Protein AF-G5AIH1-F1 (afdb_monomer_lite)

Foldseek 3Di:
DVLVVVLVVCCVLVVLFWDDDDSVQSSVCSVVQKRKDAWTWTDQCSCVVVVDPKTFPTWTFGMKIWGGPVVQVPPDDIDIDTHDTGTDIDD

Secondary structure (DSSP, 8-state):
-HHHHHHHHHHHHHHHHEE---HHHHHHHHHHTEEEEEEEEEPTTTTGGGT-S-EEEEEEEEEEEEE--GGGTTTS--EEEEEEEEEEEE-

Structure (mmCIF, N/CA/C/O backbone):
data_AF-G5AIH1-F1
#
_entry.id   AF-G5AIH1-F1
#
loop_
_atom_site.group_PDB
_atom_site.id
_atom_site.type_symbol
_atom_site.label_atom_id
_atom_site.label_alt_id
_atom_site.label_comp_id
_atom_site.label_asym_id
_atom_site.label_entity_id
_atom_site.label_seq_id
_atom_site.pdbx_PDB_ins_code
_atom_site.Cartn_x
_atom_site.Cartn_y
_atom_site.Cartn_z
_atom_site.occupancy
_atom_site.B_iso_or_equiv
_atom_site.auth_seq_id
_atom_site.auth_comp_id
_atom_site.auth_asym_id
_atom_site.auth_atom_id
_atom_site.pdbx_PDB_model_num
ATOM 1 N N . MET A 1 1 ? 15.692 -11.758 -14.322 1.00 65.25 1 MET A N 1
ATOM 2 C CA . MET A 1 1 ? 15.964 -11.908 -12.872 1.00 65.25 1 MET A CA 1
ATOM 3 C C . MET A 1 1 ? 15.677 -10.631 -12.081 1.00 65.25 1 MET A C 1
ATOM 5 O O . MET A 1 1 ? 14.832 -10.701 -11.205 1.00 65.25 1 MET A O 1
ATOM 9 N N . ALA A 1 2 ? 16.262 -9.467 -12.406 1.00 73.06 2 ALA A N 1
ATOM 10 C CA . ALA A 1 2 ? 16.065 -8.222 -11.632 1.00 73.06 2 ALA A CA 1
ATOM 11 C C . ALA A 1 2 ? 14.592 -7.805 -11.421 1.00 73.06 2 ALA A C 1
ATOM 13 O O . ALA A 1 2 ? 14.205 -7.458 -10.310 1.00 73.06 2 ALA A O 1
ATOM 14 N N . LYS A 1 3 ? 13.748 -7.918 -12.458 1.00 74.44 3 LYS A N 1
ATOM 15 C CA . LYS A 1 3 ? 12.309 -7.604 -12.360 1.00 74.44 3 LYS A CA 1
ATOM 16 C C . LYS A 1 3 ? 11.575 -8.455 -11.317 1.00 74.44 3 LYS A C 1
ATOM 18 O O . LYS A 1 3 ? 10.753 -7.926 -10.583 1.00 74.44 3 LYS A O 1
ATOM 23 N N . ALA A 1 4 ? 11.904 -9.745 -11.223 1.00 79.38 4 ALA A N 1
ATOM 24 C CA . ALA A 1 4 ? 11.285 -10.657 -10.260 1.00 79.38 4 ALA A CA 1
ATOM 25 C C . ALA A 1 4 ? 11.707 -10.338 -8.818 1.00 79.38 4 ALA A C 1
ATOM 27 O O . ALA A 1 4 ? 10.888 -10.406 -7.910 1.00 79.38 4 ALA A O 1
ATOM 28 N N . ILE A 1 5 ? 12.962 -9.918 -8.619 1.00 82.69 5 ILE A N 1
ATOM 29 C CA . ILE A 1 5 ? 13.454 -9.471 -7.310 1.00 82.69 5 ILE A CA 1
ATOM 30 C C . ILE A 1 5 ? 12.712 -8.200 -6.882 1.00 82.69 5 ILE A C 1
ATOM 32 O O . ILE A 1 5 ? 12.152 -8.153 -5.792 1.00 82.69 5 ILE A O 1
ATOM 36 N N . ILE A 1 6 ? 12.633 -7.196 -7.760 1.00 79.94 6 ILE A N 1
ATOM 37 C CA . ILE A 1 6 ? 11.922 -5.938 -7.481 1.00 79.94 6 ILE A CA 1
ATOM 38 C C . ILE A 1 6 ? 10.443 -6.197 -7.176 1.00 79.94 6 ILE A C 1
ATOM 40 O O . ILE A 1 6 ? 9.917 -5.648 -6.212 1.00 79.94 6 ILE A O 1
ATOM 44 N N . LEU A 1 7 ? 9.801 -7.079 -7.946 1.00 79.50 7 LEU A N 1
ATOM 45 C CA . LEU A 1 7 ? 8.431 -7.513 -7.699 1.00 79.50 7 LEU A CA 1
ATOM 46 C C . LEU A 1 7 ? 8.273 -8.121 -6.302 1.00 79.50 7 LEU A C 1
ATOM 48 O O . LEU A 1 7 ? 7.406 -7.684 -5.556 1.00 79.50 7 LEU A O 1
ATOM 52 N N . SER A 1 8 ? 9.132 -9.075 -5.929 1.00 82.44 8 SER A N 1
ATOM 53 C CA . SER A 1 8 ? 9.058 -9.725 -4.615 1.00 82.44 8 SER A CA 1
ATOM 54 C C . SER A 1 8 ? 9.259 -8.745 -3.454 1.00 82.44 8 SER A C 1
ATOM 56 O O . SER A 1 8 ? 8.610 -8.868 -2.418 1.00 82.44 8 SER A O 1
ATOM 58 N N . ILE A 1 9 ? 10.105 -7.725 -3.639 1.00 84.44 9 ILE A N 1
ATOM 59 C CA . ILE A 1 9 ? 10.312 -6.667 -2.645 1.00 84.44 9 ILE A CA 1
ATOM 60 C C . ILE A 1 9 ? 9.064 -5.792 -2.538 1.00 84.44 9 ILE A C 1
ATOM 62 O O . ILE A 1 9 ? 8.603 -5.537 -1.431 1.00 84.44 9 ILE A O 1
ATOM 66 N N . LEU A 1 10 ? 8.499 -5.348 -3.663 1.00 81.38 10 LEU A N 1
ATOM 67 C CA . LEU A 1 10 ? 7.274 -4.543 -3.684 1.00 81.38 10 LEU A CA 1
ATOM 68 C C . LEU A 1 10 ? 6.092 -5.291 -3.075 1.00 81.38 10 LEU A C 1
ATOM 70 O O . LEU A 1 10 ? 5.359 -4.713 -2.281 1.00 81.38 10 LEU A O 1
ATOM 74 N N . GLU A 1 11 ? 5.936 -6.570 -3.400 1.00 82.00 11 GLU A N 1
ATOM 75 C CA . GLU A 1 11 ? 4.902 -7.427 -2.830 1.00 82.00 11 GLU A CA 1
ATOM 76 C C . GLU A 1 11 ? 5.071 -7.572 -1.315 1.00 82.00 11 GLU A C 1
ATOM 78 O O . GLU A 1 11 ? 4.107 -7.395 -0.573 1.00 82.00 11 GLU A O 1
ATOM 83 N N . ALA A 1 12 ? 6.298 -7.804 -0.839 1.00 84.69 12 ALA A N 1
ATOM 84 C CA . ALA A 1 12 ? 6.582 -7.878 0.589 1.00 84.69 12 ALA A CA 1
ATOM 85 C C . ALA A 1 12 ? 6.326 -6.539 1.299 1.00 84.69 12 ALA A C 1
ATOM 87 O O . ALA A 1 12 ? 5.712 -6.523 2.364 1.00 84.69 12 ALA A O 1
ATOM 88 N N . GLN A 1 13 ? 6.768 -5.419 0.714 1.00 83.62 13 GLN A N 1
ATOM 89 C CA . GLN A 1 13 ? 6.591 -4.082 1.286 1.00 83.62 13 GLN A CA 1
ATOM 90 C C . GLN A 1 13 ? 5.121 -3.673 1.314 1.00 83.62 13 GLN A C 1
ATOM 92 O O . GLN A 1 13 ? 4.599 -3.376 2.380 1.00 83.62 13 GLN A O 1
ATOM 97 N N . LEU A 1 14 ? 4.414 -3.725 0.184 1.00 81.44 14 LEU A N 1
ATOM 98 C CA . LEU A 1 14 ? 2.982 -3.421 0.135 1.00 81.44 14 LEU A CA 1
ATOM 99 C C . LEU A 1 14 ? 2.193 -4.392 1.025 1.00 81.44 14 LEU A C 1
ATOM 101 O O . LEU A 1 14 ? 1.297 -3.970 1.753 1.00 81.44 14 LEU A O 1
ATOM 105 N N . GLY A 1 15 ? 2.574 -5.671 1.044 1.00 82.62 15 GLY A N 1
ATOM 106 C CA . GLY A 1 15 ? 1.954 -6.709 1.863 1.00 82.62 15 GLY A CA 1
ATOM 107 C C . GLY A 1 15 ? 2.040 -6.464 3.367 1.00 82.62 15 GLY A C 1
ATOM 108 O O . GLY A 1 15 ? 1.205 -6.985 4.106 1.00 82.62 15 GLY A O 1
ATOM 109 N N . LYS A 1 16 ? 2.988 -5.657 3.850 1.00 82.06 16 LYS A N 1
ATOM 110 C CA . LYS A 1 16 ? 3.052 -5.240 5.261 1.00 82.06 16 LYS A CA 1
ATOM 111 C C . LYS A 1 16 ? 1.970 -4.221 5.614 1.00 82.06 16 LYS A C 1
ATOM 113 O O . LYS A 1 16 ? 1.416 -4.277 6.710 1.00 82.06 16 LYS A O 1
ATOM 118 N N . TYR A 1 17 ? 1.622 -3.340 4.676 1.00 80.25 17 TYR A N 1
ATOM 119 C CA . TYR A 1 17 ? 0.712 -2.223 4.934 1.00 80.25 17 TYR A CA 1
ATOM 120 C C . TYR A 1 17 ? -0.739 -2.515 4.553 1.00 80.25 17 TYR A C 1
ATOM 122 O O . TYR A 1 17 ? -1.652 -2.129 5.284 1.00 80.25 17 TYR A O 1
ATOM 130 N N . VAL A 1 18 ? -0.964 -3.217 3.442 1.00 81.62 18 VAL A N 1
ATOM 131 C CA . VAL A 1 18 ? -2.303 -3.447 2.892 1.00 81.62 18 VAL A CA 1
ATOM 132 C C . VAL A 1 18 ? -2.634 -4.933 2.746 1.00 81.62 18 VAL A C 1
ATOM 134 O O . VAL A 1 18 ? -1.777 -5.786 2.517 1.00 81.62 18 VAL A O 1
ATOM 137 N N . ALA A 1 19 ? -3.911 -5.253 2.915 1.00 79.12 19 ALA A N 1
ATOM 138 C CA . ALA A 1 19 ? -4.527 -6.538 2.635 1.00 79.12 19 ALA A CA 1
ATOM 139 C C . ALA A 1 19 ? -5.353 -6.437 1.340 1.00 79.12 19 ALA A C 1
ATOM 141 O O . ALA A 1 19 ? -5.896 -5.377 1.028 1.00 79.12 19 ALA A O 1
ATOM 142 N N . GLY A 1 20 ? -5.436 -7.5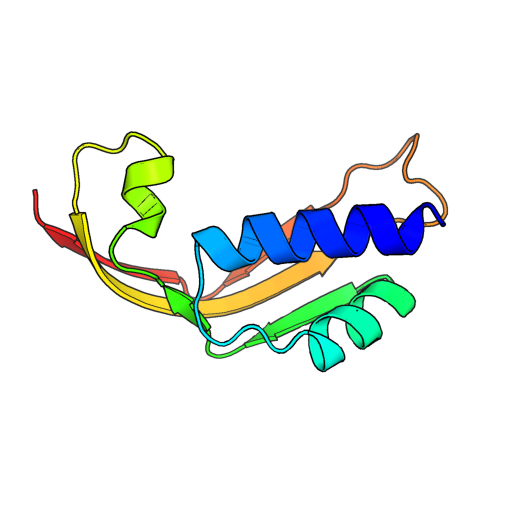39 0.589 1.00 73.19 20 GLY A N 1
ATOM 143 C CA . GLY A 1 20 ? -6.116 -7.584 -0.716 1.00 73.19 20 GLY A CA 1
ATOM 144 C C . GLY A 1 20 ? -5.186 -7.497 -1.932 1.00 73.19 20 GLY A C 1
ATOM 145 O O . GLY A 1 20 ? -5.660 -7.456 -3.063 1.00 73.19 20 GLY A O 1
ATOM 146 N N . LEU A 1 21 ? -3.865 -7.513 -1.727 1.00 73.56 21 LEU A N 1
ATOM 147 C CA . LEU A 1 21 ? -2.899 -7.665 -2.816 1.00 73.56 21 LEU A CA 1
ATOM 148 C C . LEU A 1 21 ? -3.070 -9.033 -3.474 1.00 73.56 21 LEU A C 1
ATOM 150 O O . LEU A 1 21 ? -2.905 -10.065 -2.824 1.00 73.56 21 LEU A O 1
ATOM 154 N N . ARG A 1 22 ? -3.361 -9.037 -4.774 1.00 71.25 22 ARG A N 1
ATOM 155 C CA . ARG A 1 22 ? -3.284 -10.244 -5.592 1.00 71.25 22 ARG A CA 1
ATOM 156 C C . ARG A 1 22 ? -1.990 -10.230 -6.395 1.00 71.25 22 ARG A C 1
ATOM 158 O O . ARG A 1 22 ? -1.765 -9.315 -7.191 1.00 71.25 22 ARG A O 1
ATOM 165 N N . SER A 1 23 ? -1.156 -11.248 -6.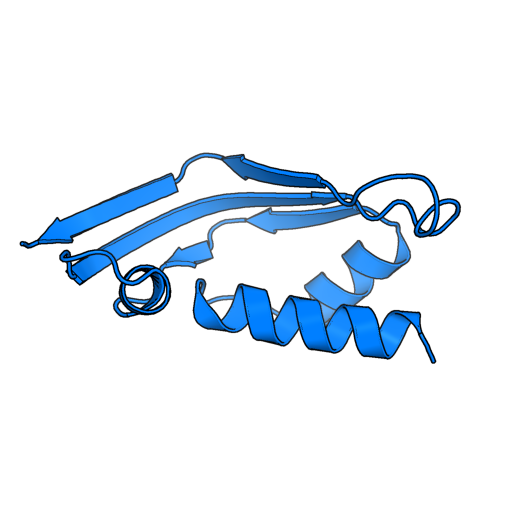200 1.00 69.69 23 SER A N 1
ATOM 166 C CA . SER A 1 23 ? 0.164 -11.355 -6.832 1.00 69.69 23 SER A CA 1
ATOM 167 C C . SER A 1 23 ? 0.082 -11.315 -8.361 1.00 69.69 23 SER A C 1
ATOM 169 O O . SER A 1 23 ? 0.928 -10.708 -9.005 1.00 69.69 23 SER A O 1
ATOM 171 N N . ASP A 1 24 ? -0.970 -11.879 -8.958 1.00 72.75 24 ASP A N 1
ATOM 172 C CA . ASP A 1 24 ? -1.186 -11.872 -10.409 1.00 72.75 24 ASP A CA 1
ATOM 173 C C . ASP A 1 24 ? -1.388 -10.460 -10.987 1.00 72.75 24 ASP A C 1
ATOM 175 O O . ASP A 1 24 ? -0.811 -10.111 -12.016 1.00 72.75 24 ASP A O 1
ATOM 179 N N . SER A 1 25 ? -2.145 -9.621 -10.285 1.00 70.00 25 SER A N 1
ATOM 180 C CA . SER A 1 25 ? -2.433 -8.235 -10.661 1.00 70.00 25 SER A CA 1
ATOM 181 C C . SER A 1 25 ? -1.193 -7.358 -10.470 1.00 70.0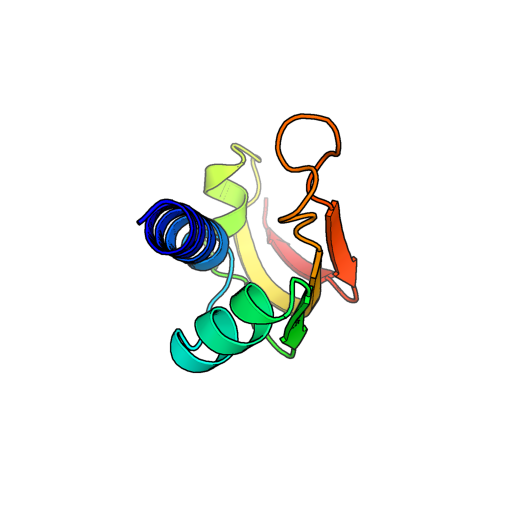0 25 SER A C 1
ATOM 183 O O . SER A 1 25 ? -0.908 -6.487 -11.294 1.00 70.00 25 SER A O 1
ATOM 185 N N . LEU A 1 26 ? -0.404 -7.657 -9.429 1.00 74.44 26 LEU A N 1
ATOM 186 C CA . LEU A 1 26 ? 0.895 -7.034 -9.185 1.00 74.44 26 LEU A CA 1
ATOM 187 C C . LEU A 1 26 ? 1.877 -7.305 -10.324 1.00 74.44 26 LEU A C 1
ATOM 189 O O . LEU A 1 26 ? 2.495 -6.382 -10.851 1.00 74.44 26 LEU A O 1
ATOM 193 N N . VAL A 1 27 ? 1.993 -8.578 -10.711 1.00 67.94 27 VAL A N 1
ATOM 194 C CA . VAL A 1 27 ? 2.865 -9.041 -11.792 1.00 67.94 27 VAL A CA 1
ATOM 195 C C . VAL A 1 27 ? 2.513 -8.291 -13.075 1.00 67.94 27 VAL A C 1
ATOM 197 O O . VAL A 1 27 ? 3.389 -7.655 -13.656 1.00 67.94 27 VAL A O 1
ATOM 200 N N . VAL A 1 28 ? 1.240 -8.304 -13.487 1.00 69.38 28 VAL A N 1
ATOM 201 C CA . VAL A 1 28 ? 0.783 -7.674 -14.739 1.00 69.38 28 VAL A CA 1
ATOM 202 C C . VAL A 1 28 ? 1.078 -6.167 -14.772 1.00 69.38 28 VAL A C 1
ATOM 204 O O . VAL A 1 28 ? 1.651 -5.699 -15.756 1.00 69.38 28 VAL A O 1
ATOM 207 N N . GLY A 1 29 ? 0.774 -5.424 -13.701 1.00 73.44 29 GLY A N 1
ATOM 208 C CA . GLY A 1 29 ? 1.051 -3.981 -13.625 1.00 73.44 29 GLY A CA 1
ATOM 209 C C . GLY A 1 29 ? 2.545 -3.640 -13.553 1.00 73.44 29 GLY A C 1
ATOM 210 O O . GLY A 1 29 ? 3.012 -2.652 -14.119 1.00 73.44 29 GLY A O 1
ATOM 211 N N . LEU A 1 30 ? 3.362 -4.490 -12.925 1.00 74.88 30 LEU A N 1
ATOM 212 C CA . LEU A 1 30 ? 4.806 -4.276 -12.951 1.00 74.88 30 LEU A CA 1
ATOM 213 C C . LEU A 1 30 ? 5.386 -4.456 -14.352 1.00 74.88 30 LEU A C 1
ATOM 215 O O . LEU A 1 30 ? 6.276 -3.697 -14.718 1.00 74.88 30 LEU A O 1
ATOM 219 N N . TRP A 1 31 ? 4.917 -5.407 -15.163 1.00 74.88 31 TRP A N 1
ATOM 220 C CA . TRP A 1 31 ? 5.479 -5.602 -16.507 1.00 74.88 31 TRP A CA 1
ATOM 221 C C . TRP A 1 31 ? 5.226 -4.421 -17.449 1.00 74.88 31 TRP A C 1
ATOM 223 O O . TRP A 1 31 ? 6.095 -4.138 -18.278 1.00 74.88 31 TRP A O 1
ATOM 233 N N . SER A 1 32 ? 4.103 -3.713 -17.293 1.00 75.88 32 SER A N 1
ATOM 234 C CA . SER A 1 32 ? 3.785 -2.488 -18.042 1.00 75.88 32 SER A CA 1
ATOM 235 C C . SER A 1 32 ? 4.528 -1.247 -17.526 1.00 75.88 32 SER A C 1
ATOM 237 O O . SER A 1 32 ? 4.626 -0.261 -18.251 1.00 75.88 32 SER A O 1
ATOM 239 N N . GLY A 1 33 ? 5.089 -1.294 -16.310 1.00 79.19 33 GLY A N 1
ATOM 240 C CA . GLY A 1 33 ? 5.756 -0.154 -15.665 1.00 79.19 33 GLY A CA 1
ATOM 241 C C . GLY A 1 33 ? 4.819 0.749 -14.861 1.00 79.19 33 GLY A C 1
ATOM 242 O O . GLY A 1 33 ? 5.288 1.686 -14.215 1.00 79.19 33 GLY A O 1
ATOM 243 N N . GLU A 1 34 ? 3.524 0.442 -14.843 1.00 82.94 34 GLU A N 1
ATOM 244 C CA . GLU A 1 34 ? 2.531 1.117 -14.015 1.00 82.94 34 GLU A CA 1
ATOM 245 C C . GLU A 1 34 ? 1.623 0.075 -13.359 1.00 82.94 34 GLU A C 1
ATOM 247 O O . GLU A 1 34 ? 0.892 -0.656 -14.028 1.00 82.94 34 GLU A O 1
ATOM 252 N N . LEU A 1 35 ? 1.685 0.014 -12.031 1.00 83.19 35 LEU A N 1
ATOM 253 C CA . LEU A 1 35 ? 0.838 -0.827 -11.204 1.00 83.19 35 LEU A CA 1
ATOM 254 C C . LEU A 1 35 ? -0.219 0.043 -10.537 1.00 83.19 35 LEU A C 1
ATOM 256 O O . LEU A 1 35 ? 0.107 0.976 -9.808 1.00 83.19 35 LEU A O 1
ATOM 260 N N . GLU A 1 36 ? -1.475 -0.326 -10.727 1.00 84.50 36 GLU A N 1
ATOM 261 C CA . GLU A 1 36 ? -2.597 0.293 -10.048 1.00 84.50 36 GLU A CA 1
ATOM 262 C C . GLU A 1 36 ? -3.341 -0.746 -9.214 1.00 84.50 36 GLU A C 1
ATOM 264 O O . GLU A 1 36 ? -3.781 -1.778 -9.719 1.00 84.50 36 GLU A O 1
ATOM 269 N N . LEU A 1 37 ? -3.487 -0.457 -7.927 1.00 83.75 37 LEU A N 1
ATOM 270 C CA . LEU A 1 37 ? -4.251 -1.254 -6.980 1.00 83.75 37 LEU A CA 1
ATOM 271 C C . LEU A 1 37 ? -5.399 -0.409 -6.447 1.00 83.75 37 LEU A C 1
ATOM 273 O O . LEU A 1 37 ? -5.220 0.782 -6.195 1.00 83.75 37 LEU A O 1
ATOM 277 N N . ARG A 1 38 ? -6.566 -1.020 -6.266 1.00 84.50 38 ARG A N 1
ATOM 278 C CA . ARG A 1 38 ? -7.774 -0.350 -5.778 1.00 84.50 38 ARG A CA 1
ATOM 279 C C . ARG A 1 38 ? -8.387 -1.113 -4.618 1.00 84.50 38 ARG A C 1
ATOM 281 O O . ARG A 1 38 ? -8.131 -2.308 -4.477 1.00 84.50 38 ARG A O 1
ATOM 288 N N . ASP A 1 39 ? -9.182 -0.401 -3.826 1.00 82.62 39 ASP A N 1
ATOM 289 C CA . ASP A 1 39 ? -10.014 -0.966 -2.759 1.00 82.62 39 ASP A CA 1
ATOM 290 C C . ASP A 1 39 ? -9.209 -1.824 -1.770 1.00 82.62 39 ASP A C 1
ATOM 292 O O . ASP A 1 39 ? -9.581 -2.941 -1.407 1.00 82.62 39 ASP A O 1
ATOM 296 N N . LEU A 1 40 ? -8.058 -1.301 -1.345 1.00 84.31 40 LEU A N 1
ATOM 297 C CA . LEU A 1 40 ? -7.158 -2.002 -0.438 1.00 84.31 40 LEU A CA 1
ATOM 298 C C . LEU A 1 40 ? -7.556 -1.741 1.013 1.00 84.31 40 LEU A C 1
ATOM 300 O O . LEU A 1 40 ? -7.883 -0.619 1.391 1.00 84.31 40 LEU A O 1
ATOM 304 N N . SER A 1 41 ? -7.469 -2.764 1.859 1.00 83.75 41 SER A N 1
ATOM 305 C CA . SER A 1 41 ? -7.696 -2.604 3.298 1.00 83.75 41 SER A CA 1
ATOM 306 C C . SER A 1 41 ? -6.364 -2.380 4.001 1.00 83.75 41 SER A C 1
ATOM 308 O O . SER A 1 41 ? -5.436 -3.162 3.817 1.00 83.75 41 SER A O 1
ATOM 310 N N . LEU A 1 42 ? -6.252 -1.354 4.843 1.00 83.25 42 LEU A N 1
ATOM 311 C CA . LEU A 1 42 ? -5.077 -1.177 5.699 1.00 83.25 42 LEU A CA 1
ATOM 312 C C . LEU A 1 42 ? -5.055 -2.257 6.776 1.00 83.25 42 LEU A C 1
ATOM 314 O O . LEU A 1 42 ? -6.082 -2.595 7.367 1.00 83.25 42 LEU A O 1
ATOM 318 N N . LYS A 1 43 ? -3.869 -2.800 7.047 1.00 82.25 43 LYS A N 1
ATOM 319 C CA . LYS A 1 43 ? -3.685 -3.746 8.147 1.00 82.25 43 LYS A CA 1
ATOM 320 C C . LYS A 1 43 ? -3.651 -2.990 9.483 1.00 82.25 43 LYS A C 1
ATOM 322 O O . LYS A 1 43 ? -3.021 -1.937 9.545 1.00 82.25 43 LYS A O 1
ATOM 327 N N . PRO A 1 44 ? -4.218 -3.528 10.576 1.00 72.31 44 PRO A N 1
ATOM 328 C CA . PRO A 1 44 ? -4.243 -2.844 11.878 1.00 72.31 44 PRO A CA 1
ATOM 329 C C . PRO A 1 44 ? -2.854 -2.466 12.429 1.00 72.31 44 PRO A C 1
ATOM 331 O O . PRO A 1 44 ? -2.680 -1.454 13.099 1.00 72.31 44 PRO A O 1
ATOM 334 N N . HIS A 1 45 ? -1.832 -3.256 12.090 1.00 69.50 45 HIS A N 1
ATOM 335 C CA . HIS A 1 45 ? -0.448 -3.057 12.537 1.00 69.50 45 HIS A CA 1
ATOM 336 C C . HIS A 1 45 ? 0.429 -2.326 11.503 1.00 69.50 45 HIS A C 1
ATOM 338 O O . HIS A 1 45 ? 1.636 -2.210 11.688 1.00 69.50 45 HIS A O 1
ATOM 344 N N . SER A 1 46 ? -0.156 -1.832 10.407 1.00 71.69 46 SER A N 1
ATOM 345 C CA . SER A 1 46 ? 0.592 -1.219 9.299 1.00 71.69 46 SER A CA 1
ATOM 346 C C . SER A 1 46 ? 1.332 0.061 9.707 1.00 71.69 46 SER A C 1
ATOM 348 O O . SER A 1 46 ? 2.495 0.235 9.355 1.00 71.69 46 SER A O 1
ATOM 350 N N . LEU A 1 47 ? 0.701 0.934 10.501 1.00 69.88 47 LEU A N 1
ATOM 351 C CA . LEU A 1 47 ? 1.334 2.163 11.006 1.00 69.88 47 LEU A CA 1
ATOM 352 C C . LEU A 1 47 ? 2.283 1.914 12.188 1.00 69.88 47 LEU A C 1
ATOM 354 O O . LEU A 1 47 ? 3.158 2.739 12.442 1.00 69.88 47 LEU A O 1
ATOM 358 N N . ALA A 1 48 ? 2.168 0.771 12.870 1.00 68.50 48 ALA A N 1
ATOM 359 C CA . ALA A 1 48 ? 3.106 0.394 13.925 1.00 68.50 48 ALA A CA 1
ATOM 360 C C . ALA A 1 48 ? 4.507 0.101 13.353 1.00 68.50 48 ALA A C 1
ATOM 362 O O . ALA A 1 48 ? 5.505 0.439 13.987 1.00 68.50 48 ALA A O 1
ATOM 363 N N . GLU A 1 49 ? 4.605 -0.430 12.122 1.00 68.69 49 GLU A N 1
ATOM 364 C CA . GLU A 1 49 ? 5.897 -0.542 11.418 1.00 68.69 49 GLU A CA 1
ATOM 365 C C . GLU A 1 49 ? 6.540 0.831 11.139 1.00 68.69 49 GLU A C 1
ATOM 367 O O . GLU A 1 49 ? 7.758 0.911 10.998 1.00 68.69 49 GLU A O 1
ATOM 372 N N . LEU A 1 50 ? 5.755 1.916 11.106 1.00 70.94 50 LEU A N 1
ATOM 373 C CA . LEU A 1 50 ? 6.256 3.288 10.955 1.00 70.94 50 LEU A CA 1
ATOM 374 C C . LEU A 1 50 ? 6.647 3.938 12.295 1.00 70.94 50 LEU A C 1
ATOM 376 O O . LEU A 1 50 ? 6.959 5.126 12.316 1.00 70.94 50 LEU A O 1
ATOM 380 N N . GLN A 1 51 ? 6.635 3.181 13.401 1.00 70.38 51 GLN A N 1
ATOM 381 C CA . GLN A 1 51 ? 6.946 3.655 14.760 1.00 70.38 51 GLN A CA 1
ATOM 382 C C . GLN A 1 51 ? 6.072 4.832 15.223 1.00 70.38 51 GLN A C 1
ATOM 384 O O . GLN A 1 51 ? 6.480 5.637 16.062 1.00 70.38 51 GLN A O 1
ATOM 389 N N . LEU A 1 52 ? 4.857 4.940 14.687 1.00 72.81 52 LEU A N 1
ATOM 390 C CA . LEU A 1 52 ? 3.904 5.951 15.124 1.00 72.81 52 LEU A CA 1
ATOM 391 C C . LEU A 1 52 ? 3.221 5.478 16.422 1.00 72.81 52 LEU A C 1
ATOM 393 O O . LEU A 1 52 ? 2.820 4.314 16.492 1.00 72.81 52 LEU A O 1
ATOM 397 N N . PRO A 1 53 ? 3.057 6.342 17.445 1.00 71.81 53 PRO A N 1
ATOM 398 C CA . PRO A 1 53 ? 2.413 5.997 18.716 1.00 71.81 53 PRO A CA 1
ATOM 399 C C . PRO A 1 53 ? 0.882 6.004 18.577 1.00 71.81 53 PRO A C 1
ATOM 401 O O . PRO A 1 53 ? 0.190 6.687 19.322 1.00 71.81 53 PRO A O 1
ATOM 404 N N . VAL A 1 54 ? 0.367 5.330 17.549 1.00 73.25 54 VAL A N 1
ATOM 405 C CA . VAL A 1 54 ? -1.063 5.189 17.267 1.00 73.25 54 VAL A CA 1
ATOM 406 C C . VAL A 1 54 ? -1.325 3.813 16.662 1.00 73.25 54 VAL A C 1
ATOM 408 O O . VAL A 1 54 ? -0.579 3.346 15.796 1.00 73.25 54 VAL A O 1
ATOM 411 N N . ALA A 1 55 ? -2.403 3.162 17.087 1.00 71.88 55 ALA A N 1
ATOM 412 C CA . ALA A 1 55 ? -2.841 1.891 16.521 1.00 71.88 55 ALA A CA 1
ATOM 413 C C . ALA A 1 55 ? -3.948 2.123 15.484 1.00 71.88 55 ALA A C 1
ATOM 415 O O . ALA A 1 55 ? -4.906 2.852 15.741 1.00 71.88 55 ALA A O 1
ATOM 416 N N . VAL A 1 56 ? -3.856 1.486 14.310 1.00 73.94 56 VAL A N 1
ATOM 417 C CA . VAL A 1 56 ? -4.942 1.523 13.316 1.00 73.94 56 VAL A CA 1
ATOM 418 C C . VAL A 1 56 ? -5.998 0.509 13.724 1.00 73.94 56 VAL A C 1
ATOM 420 O O . VAL A 1 56 ? -5.748 -0.692 13.709 1.00 73.94 56 VAL A O 1
ATOM 423 N N . THR A 1 57 ? -7.200 0.967 14.060 1.00 76.81 57 THR A N 1
ATOM 424 C CA . THR A 1 57 ? -8.329 0.067 14.331 1.00 76.81 57 THR A CA 1
ATOM 425 C C . THR A 1 57 ? -8.954 -0.429 13.029 1.00 76.81 57 THR A C 1
ATOM 427 O O . THR A 1 57 ? -9.309 -1.598 12.909 1.00 76.81 57 THR A O 1
ATOM 430 N N . SER A 1 58 ? -9.079 0.455 12.039 1.00 78.19 58 SER A N 1
ATOM 431 C CA . SER A 1 58 ? -9.624 0.144 10.716 1.00 78.19 58 SER A CA 1
ATOM 432 C C . SER A 1 58 ? -9.135 1.170 9.701 1.00 78.19 58 SER A C 1
ATOM 434 O O . SER A 1 58 ? -8.938 2.333 10.045 1.00 78.19 58 SER A O 1
ATOM 436 N N . GLY A 1 59 ? -8.946 0.772 8.447 1.00 83.00 59 GLY A N 1
ATOM 437 C CA . GLY A 1 59 ? -8.613 1.713 7.389 1.00 83.00 59 GLY A CA 1
ATOM 438 C C . GLY A 1 59 ? -8.722 1.108 6.000 1.00 83.00 59 GLY A C 1
ATOM 439 O O . GLY A 1 59 ? -8.641 -0.109 5.822 1.00 83.00 59 GLY A O 1
ATOM 440 N N . SER A 1 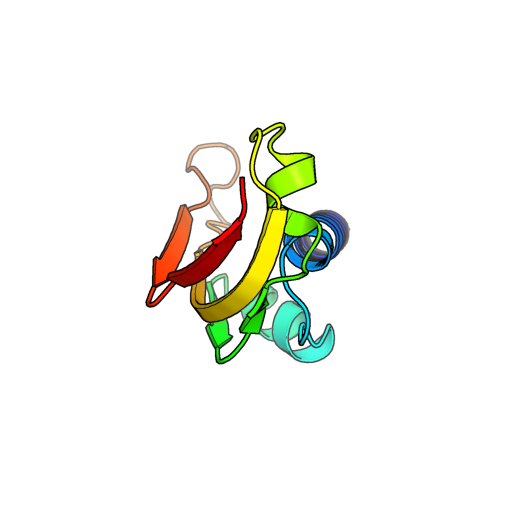60 ? -8.878 1.972 5.010 1.00 85.75 60 SER A N 1
ATOM 441 C CA . SER A 1 60 ? -8.918 1.620 3.598 1.00 85.75 60 SER A CA 1
ATOM 442 C C . SER A 1 60 ? -8.082 2.593 2.776 1.00 85.75 60 SER A C 1
ATOM 444 O O . SER A 1 60 ? -7.850 3.739 3.156 1.00 85.75 60 SER A O 1
ATOM 446 N N . VAL A 1 61 ? -7.598 2.116 1.638 1.00 86.75 61 VAL A N 1
ATOM 447 C CA . VAL A 1 61 ? -6.911 2.913 0.631 1.00 86.75 61 VAL A CA 1
ATOM 448 C C . VAL A 1 61 ? -7.670 2.727 -0.667 1.00 86.75 61 VAL A C 1
ATOM 450 O O . VAL A 1 61 ? -7.725 1.621 -1.207 1.00 86.75 61 VAL A O 1
ATOM 453 N N . GLY A 1 62 ? -8.261 3.814 -1.158 1.00 85.44 62 GLY A N 1
ATOM 454 C CA . GLY A 1 62 ? -9.030 3.799 -2.397 1.00 85.44 62 GLY A CA 1
ATOM 455 C C . GLY A 1 62 ? -8.181 3.371 -3.591 1.00 85.44 62 GLY A C 1
ATOM 456 O O . GLY A 1 62 ? -8.592 2.496 -4.352 1.00 85.44 62 GLY A O 1
ATOM 457 N N . ARG A 1 63 ? -6.981 3.947 -3.742 1.00 87.25 63 ARG A N 1
ATOM 458 C CA . ARG A 1 63 ? -6.080 3.639 -4.858 1.00 87.25 63 ARG A CA 1
ATOM 459 C C . ARG A 1 63 ? -4.605 3.792 -4.490 1.00 87.25 63 ARG A C 1
ATOM 461 O O . ARG A 1 63 ? -4.208 4.747 -3.827 1.00 87.25 63 ARG A O 1
ATOM 468 N N . VAL A 1 64 ? -3.785 2.863 -4.974 1.00 86.81 64 VAL A N 1
ATOM 469 C CA . VAL A 1 64 ? -2.318 2.915 -4.927 1.00 86.81 64 VAL A CA 1
ATOM 470 C C . VAL A 1 64 ? -1.791 2.815 -6.348 1.00 86.81 64 VAL A C 1
ATOM 472 O O . VAL A 1 64 ? -2.013 1.811 -7.021 1.00 86.81 64 VAL A O 1
ATOM 475 N N . LEU A 1 65 ? -1.085 3.847 -6.797 1.00 86.31 65 LEU A N 1
ATOM 476 C CA . LEU A 1 65 ? -0.441 3.900 -8.101 1.00 86.31 65 LEU A CA 1
ATOM 477 C C . LEU A 1 65 ? 1.074 3.842 -7.920 1.00 86.31 65 LEU A C 1
ATOM 479 O O . LEU A 1 65 ? 1.660 4.700 -7.267 1.00 86.31 65 LEU A O 1
ATOM 483 N N . VAL A 1 66 ? 1.718 2.846 -8.512 1.00 86.12 66 VAL A N 1
ATOM 484 C CA . VAL A 1 66 ? 3.172 2.676 -8.492 1.00 86.12 66 VAL A CA 1
ATOM 485 C C . VAL A 1 66 ? 3.691 2.784 -9.917 1.00 86.12 66 VAL A C 1
ATOM 487 O O . VAL A 1 66 ? 3.326 1.992 -10.783 1.00 86.12 66 VAL A O 1
ATOM 490 N N . ARG A 1 67 ? 4.571 3.754 -10.160 1.00 85.94 67 ARG A N 1
ATOM 491 C CA . ARG A 1 67 ? 5.218 3.987 -11.454 1.00 85.94 67 ARG A CA 1
ATOM 492 C C . ARG A 1 67 ? 6.687 3.616 -11.378 1.00 85.94 67 ARG A C 1
ATOM 494 O O . ARG A 1 67 ? 7.460 4.228 -10.638 1.00 85.94 67 ARG A O 1
ATOM 501 N N . LEU A 1 68 ? 7.057 2.614 -12.166 1.00 84.75 68 LEU A N 1
ATOM 502 C CA . LEU A 1 68 ? 8.401 2.060 -12.238 1.00 84.75 68 LEU A CA 1
ATOM 503 C C . LEU A 1 68 ? 9.053 2.454 -13.563 1.00 84.75 68 LEU A C 1
ATOM 505 O O . LEU A 1 68 ? 8.685 1.925 -14.616 1.00 84.75 68 LEU A O 1
ATOM 509 N N . PRO A 1 69 ? 10.067 3.331 -13.538 1.00 81.94 69 PRO A N 1
ATOM 510 C CA . PRO A 1 69 ? 10.786 3.707 -14.743 1.00 81.94 69 PRO A CA 1
ATOM 511 C C . PRO A 1 69 ? 11.798 2.612 -15.113 1.00 81.94 69 PRO A C 1
ATOM 513 O O . PRO A 1 69 ? 12.998 2.814 -14.971 1.00 81.94 69 PRO A O 1
ATOM 516 N N . TRP A 1 70 ? 11.346 1.445 -15.600 1.00 80.62 70 TRP A N 1
ATOM 517 C CA . TRP A 1 70 ? 12.217 0.297 -15.934 1.00 80.62 70 TRP A CA 1
ATOM 518 C C . TRP A 1 70 ? 13.442 0.670 -16.771 1.00 80.62 70 TRP A C 1
ATOM 520 O O . TRP A 1 70 ? 14.527 0.136 -16.555 1.00 80.62 70 TRP A O 1
ATOM 530 N N . ASN A 1 71 ? 13.255 1.602 -17.705 1.00 78.75 71 ASN A N 1
ATOM 531 C CA . ASN A 1 71 ? 14.281 2.044 -18.646 1.00 78.75 71 ASN A CA 1
ATOM 532 C C . ASN A 1 71 ? 15.297 3.013 -18.019 1.00 78.75 71 ASN A C 1
ATOM 534 O O . ASN A 1 71 ? 16.311 3.313 -18.639 1.00 78.75 71 ASN A O 1
ATOM 538 N N . GLN A 1 72 ? 15.017 3.530 -16.821 1.00 80.25 72 GLN A N 1
ATOM 539 C CA . GLN A 1 72 ? 15.789 4.576 -16.153 1.00 80.25 72 GLN A CA 1
ATOM 540 C C . GLN A 1 72 ? 15.920 4.336 -14.641 1.00 80.25 72 GLN A C 1
ATOM 542 O O . GLN A 1 72 ? 16.159 5.279 -13.903 1.00 80.25 72 GLN A O 1
ATOM 547 N N . LEU A 1 73 ? 15.823 3.096 -14.147 1.00 74.62 73 LEU A N 1
ATOM 548 C CA . LEU A 1 73 ? 15.895 2.806 -12.702 1.00 74.62 73 LEU A CA 1
ATOM 549 C C . LEU A 1 73 ? 17.176 3.326 -12.013 1.00 74.62 73 LEU A C 1
ATOM 551 O O . LEU A 1 73 ? 17.176 3.511 -10.802 1.00 74.62 73 LEU A O 1
ATOM 555 N N . GLY A 1 74 ? 18.261 3.548 -12.765 1.00 74.81 74 GLY A N 1
ATOM 556 C CA . GLY A 1 74 ? 19.507 4.128 -12.249 1.00 74.81 74 GLY A CA 1
ATOM 557 C C . GLY A 1 74 ? 19.562 5.662 -12.246 1.00 74.81 74 GLY A C 1
ATOM 558 O O . GLY A 1 74 ? 20.440 6.224 -11.602 1.00 74.81 74 GLY A O 1
ATOM 559 N N . SER A 1 75 ? 18.657 6.342 -12.957 1.00 80.19 75 SER A N 1
ATOM 560 C CA . SER A 1 75 ? 18.657 7.806 -13.126 1.00 80.19 75 SER A CA 1
ATOM 561 C C . SER A 1 75 ? 17.336 8.479 -12.743 1.00 80.19 75 SER A C 1
ATOM 563 O O . SER A 1 75 ? 17.313 9.685 -12.523 1.00 80.19 75 SER A O 1
ATOM 565 N N . ALA A 1 76 ? 16.241 7.723 -12.670 1.00 79.12 76 ALA A N 1
ATOM 566 C CA . ALA A 1 76 ? 14.898 8.191 -12.364 1.00 79.12 76 ALA A CA 1
ATOM 567 C C . ALA A 1 76 ? 14.332 7.436 -11.154 1.00 79.12 76 ALA A C 1
ATOM 569 O O . ALA A 1 76 ? 14.390 6.207 -11.078 1.00 79.12 76 ALA A O 1
ATOM 570 N N . SER A 1 77 ? 13.752 8.187 -10.220 1.00 79.81 77 SER A N 1
ATOM 571 C CA . SER A 1 77 ? 13.133 7.638 -9.015 1.00 79.81 77 SER A CA 1
ATOM 572 C C . SER A 1 77 ? 11.808 6.942 -9.326 1.00 79.81 77 SER A C 1
ATOM 574 O O . SER A 1 77 ? 11.026 7.392 -10.163 1.00 79.81 77 SER A O 1
ATOM 576 N N . MET A 1 78 ? 11.527 5.863 -8.599 1.00 83.31 78 MET A N 1
ATOM 577 C CA . MET A 1 78 ? 10.192 5.270 -8.547 1.00 83.31 78 MET A CA 1
ATOM 578 C C . MET A 1 78 ? 9.223 6.241 -7.860 1.00 83.31 78 MET A C 1
ATOM 580 O O . MET A 1 78 ? 9.575 6.852 -6.850 1.00 83.31 78 MET A O 1
ATOM 584 N N . ALA A 1 79 ? 8.001 6.352 -8.380 1.00 84.19 79 ALA A N 1
ATOM 585 C CA . ALA A 1 79 ? 6.949 7.168 -7.779 1.00 84.19 79 ALA A CA 1
ATOM 586 C C . ALA A 1 79 ? 5.811 6.279 -7.270 1.00 84.19 79 ALA A C 1
ATOM 588 O O . ALA A 1 79 ? 5.326 5.410 -7.995 1.00 84.19 79 ALA A O 1
ATOM 589 N N . ILE A 1 80 ? 5.386 6.509 -6.026 1.00 85.62 80 ILE A N 1
ATOM 590 C CA . ILE A 1 80 ? 4.235 5.846 -5.410 1.00 85.62 80 ILE A CA 1
ATOM 591 C C . ILE A 1 80 ? 3.237 6.929 -5.009 1.00 85.62 80 ILE A C 1
ATOM 593 O O . ILE A 1 80 ? 3.588 7.869 -4.297 1.00 85.62 80 ILE A O 1
ATOM 597 N N . THR A 1 81 ? 1.998 6.799 -5.465 1.00 86.62 81 THR A N 1
ATOM 598 C CA . THR A 1 81 ? 0.901 7.720 -5.172 1.00 86.62 81 THR A CA 1
ATOM 599 C C . THR A 1 81 ? -0.212 6.958 -4.468 1.00 86.62 81 THR A C 1
ATOM 601 O O . THR A 1 81 ? -0.646 5.905 -4.929 1.00 86.62 81 THR A O 1
ATOM 604 N N . LEU A 1 82 ? -0.656 7.494 -3.336 1.00 87.19 82 LEU A N 1
ATOM 605 C CA . LEU A 1 82 ? -1.744 6.958 -2.527 1.00 87.19 82 LEU A CA 1
ATOM 606 C C . LEU A 1 82 ? -2.916 7.937 -2.616 1.00 87.19 82 LEU A C 1
ATOM 608 O O . LEU A 1 82 ? -2.749 9.120 -2.326 1.00 87.19 82 LEU A O 1
ATOM 612 N N . GLU A 1 83 ? -4.091 7.456 -3.003 1.00 88.31 83 GLU A N 1
ATOM 613 C CA . GLU A 1 83 ? -5.309 8.258 -3.129 1.00 88.31 83 GLU A CA 1
ATOM 614 C C . GLU A 1 83 ? -6.431 7.645 -2.281 1.00 88.31 83 GLU A C 1
ATOM 616 O O . GLU A 1 83 ? -6.629 6.428 -2.258 1.00 88.31 83 GLU A O 1
ATOM 621 N N . GLY A 1 84 ? -7.177 8.501 -1.576 1.00 87.62 84 GLY A N 1
ATOM 622 C CA . GLY A 1 84 ? -8.302 8.070 -0.742 1.00 87.62 84 GLY A CA 1
ATOM 623 C C . GLY A 1 84 ? -7.878 7.202 0.445 1.00 87.62 84 GLY A C 1
ATOM 624 O O . GLY A 1 84 ? -8.455 6.141 0.661 1.00 87.62 84 GLY A O 1
ATOM 625 N N . VAL A 1 85 ? -6.847 7.623 1.185 1.00 86.19 85 VAL A N 1
ATOM 626 C CA . VAL A 1 85 ? -6.398 6.939 2.406 1.00 86.19 85 VAL A CA 1
ATOM 627 C C . VAL A 1 85 ? -7.295 7.347 3.573 1.00 86.19 85 VAL A C 1
ATOM 629 O O . VAL A 1 85 ? -7.326 8.513 3.964 1.00 86.19 85 VAL A O 1
ATOM 632 N N . LEU A 1 86 ? -8.003 6.378 4.141 1.00 85.38 86 LEU A N 1
ATOM 633 C CA . LEU A 1 86 ? -8.825 6.521 5.335 1.00 85.38 86 LEU A CA 1
ATOM 634 C C . LEU A 1 86 ? -8.254 5.615 6.422 1.00 85.38 86 LEU A C 1
ATOM 636 O O . LEU A 1 86 ? -8.132 4.409 6.227 1.00 85.38 86 LEU A O 1
ATOM 640 N N . ALA A 1 87 ? -7.916 6.182 7.575 1.00 84.19 87 ALA A N 1
ATOM 641 C CA . ALA A 1 87 ? -7.439 5.423 8.723 1.00 84.19 87 ALA A CA 1
ATOM 642 C C . ALA A 1 87 ? -8.124 5.925 9.995 1.00 84.19 87 ALA A C 1
ATOM 644 O O . ALA A 1 87 ? -8.020 7.098 10.350 1.00 84.19 87 ALA A O 1
ATOM 645 N N . LEU A 1 88 ? -8.822 5.024 10.679 1.00 86.44 88 LEU A N 1
ATOM 646 C CA . LEU A 1 88 ? -9.288 5.208 12.044 1.00 86.44 88 LEU A CA 1
ATOM 647 C C . LEU A 1 88 ? -8.174 4.748 12.975 1.00 86.44 88 LEU A C 1
ATOM 6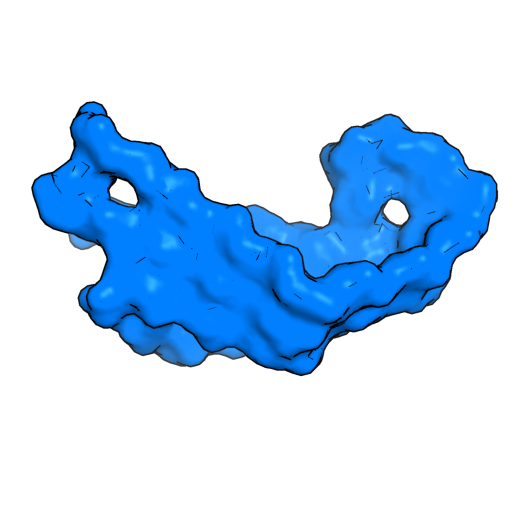49 O O . LEU A 1 88 ? -7.854 3.558 13.042 1.00 86.44 88 LEU A O 1
ATOM 653 N N . VAL A 1 89 ? -7.581 5.718 13.662 1.00 85.12 89 VAL A N 1
ATOM 654 C CA . VAL A 1 89 ? -6.493 5.503 14.609 1.00 85.12 89 VAL A CA 1
ATOM 655 C C . VAL A 1 89 ? -6.962 5.772 16.027 1.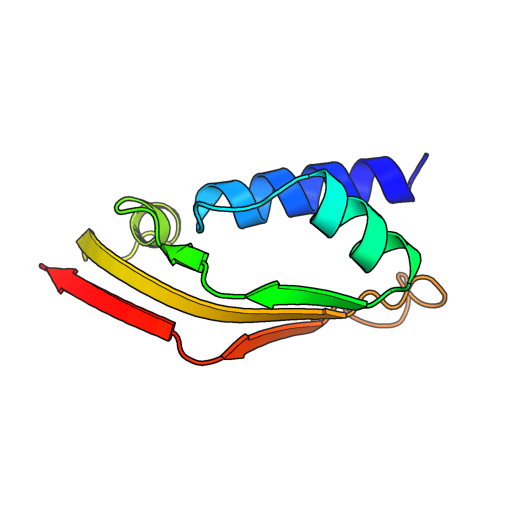00 85.12 89 VAL A C 1
ATOM 657 O O . VAL A 1 89 ? -7.739 6.697 16.270 1.00 85.12 89 VAL A O 1
ATOM 660 N N . VAL A 1 90 ? -6.472 4.962 16.955 1.00 82.06 90 VAL A N 1
ATOM 661 C CA . VAL A 1 90 ? -6.604 5.189 18.393 1.00 82.06 90 VAL A CA 1
ATOM 662 C C . VAL A 1 90 ? -5.222 5.486 18.984 1.00 82.06 90 VAL A C 1
ATOM 664 O O . VAL A 1 90 ? -4.231 4.972 18.450 1.00 82.06 90 VAL A O 1
ATOM 667 N N . PRO A 1 91 ? -5.144 6.341 20.021 1.00 72.38 91 PRO A N 1
ATOM 668 C CA . PRO A 1 91 ? -3.910 6.576 20.767 1.00 72.38 91 PRO A CA 1
ATOM 669 C C . PRO A 1 91 ? -3.324 5.285 21.347 1.00 72.38 91 PRO A C 1
ATOM 671 O O . PRO A 1 91 ? -4.123 4.393 21.722 1.00 72.38 91 PRO A O 1
#

Radius of gyration: 14.05 Å; chains: 1; bounding box: 30×20×39 Å

InterPro domains:
  IPR026847 Vacuolar protein sorting-associated protein 13 [PTHR16166] (14-85)

Organism: Phytophthora sojae (strain P6497) (NCBI:txid1094619)

pLDDT: mean 79.22, std 5.98, range [65.25, 88.31]

Sequence (91 aa):
MAKAIILSILEAQLGKYVAGLRSDSLVVGLWSGELELRDLSLKPHSLAELQLPVAVTSGSVGRVLVRLPWNQLGSASMAITLEGVLALVVP